Protein AF-W0FT40-F1 (afdb_monomer)

Solvent-accessible surface area (backbone atoms only — not comparable to full-atom values): 3897 Å² total; per-residue (Å²): 117,53,78,42,52,53,88,73,50,89,42,71,67,57,52,53,50,54,14,68,77,38,91,45,55,26,39,30,22,61,82,93,42,82,73,47,78,42,57,41,69,69,50,54,52,49,51,54,53,54,50,50,56,63,69,67,48,79,81,76,78,77,79,125

Foldseek 3Di:
DAEEEPVRDPDPVVVVVVQVVDLEWYFYDPVPHGDDIHHDPVSVVVVVVVVVVVVPPPPPPPDD

Secondary structure (DSSP, 8-state):
-EEEEGGG-SSHHHHHHHHHH-SS-EEEEETTEEEEEE--HHHHHHHHHHHHHHHHS-------

Structure (mmCIF, N/CA/C/O backbone):
data_AF-W0FT40-F1
#
_entry.id   AF-W0FT40-F1
#
loop_
_atom_site.group_PDB
_atom_site.id
_atom_site.type_symbol
_atom_site.label_atom_id
_atom_site.label_alt_id
_atom_site.label_comp_id
_atom_site.label_asym_id
_atom_site.label_entity_id
_atom_site.label_seq_id
_atom_site.pdbx_PDB_ins_code
_atom_site.Cartn_x
_atom_site.Cartn_y
_atom_site.Cartn_z
_atom_site.occupancy
_atom_site.B_iso_or_equiv
_atom_site.auth_seq_id
_atom_site.auth_comp_id
_atom_site.auth_asym_id
_atom_site.auth_atom_id
_atom_site.pdbx_PDB_model_num
ATOM 1 N N . MET A 1 1 ? -5.276 3.722 -7.012 1.00 69.00 1 MET A N 1
ATOM 2 C CA . MET A 1 1 ? -4.364 3.721 -5.854 1.00 69.00 1 MET A CA 1
ATOM 3 C C . MET A 1 1 ? -5.204 4.052 -4.636 1.00 69.00 1 MET A C 1
ATOM 5 O O . MET A 1 1 ? -5.994 4.986 -4.726 1.00 69.00 1 MET A O 1
ATOM 9 N N . GLY A 1 2 ? -5.140 3.260 -3.562 1.00 80.38 2 GLY A N 1
ATOM 10 C CA . GLY A 1 2 ? -5.910 3.540 -2.341 1.00 80.38 2 GLY A CA 1
ATOM 11 C C . GLY A 1 2 ? -5.169 4.550 -1.465 1.00 80.38 2 GLY A C 1
ATOM 12 O O . GLY A 1 2 ? -3.983 4.353 -1.223 1.00 80.38 2 GLY A O 1
ATOM 13 N N . ILE A 1 3 ? -5.840 5.609 -1.009 1.00 84.62 3 ILE A N 1
ATOM 14 C CA . ILE A 1 3 ? -5.260 6.642 -0.136 1.00 84.62 3 ILE A CA 1
ATOM 15 C C . ILE A 1 3 ? -6.024 6.632 1.187 1.00 84.62 3 ILE A C 1
ATOM 17 O O . ILE A 1 3 ? -7.255 6.610 1.178 1.00 84.62 3 ILE A O 1
ATOM 21 N N . PHE A 1 4 ? -5.296 6.619 2.301 1.00 84.81 4 PHE A N 1
ATOM 22 C CA . PHE A 1 4 ? -5.847 6.633 3.655 1.00 84.81 4 PHE A CA 1
ATOM 23 C C . PHE A 1 4 ? -5.181 7.732 4.475 1.00 84.81 4 PHE A C 1
ATOM 25 O O . PHE A 1 4 ? -3.964 7.887 4.417 1.00 84.81 4 PHE A O 1
ATOM 32 N N . GLU A 1 5 ? -5.954 8.436 5.296 1.00 85.56 5 GLU A N 1
ATOM 33 C CA . GLU A 1 5 ? -5.388 9.267 6.355 1.00 85.56 5 GLU A CA 1
ATOM 34 C C . GLU A 1 5 ? -4.918 8.373 7.506 1.00 85.56 5 GLU A C 1
ATOM 36 O O . GLU A 1 5 ? -5.577 7.393 7.868 1.00 85.56 5 GLU A O 1
ATOM 41 N N . VAL A 1 6 ? -3.797 8.718 8.139 1.00 81.19 6 VAL A N 1
ATOM 42 C CA . VAL A 1 6 ? -3.266 7.977 9.294 1.00 81.19 6 VAL A CA 1
ATOM 43 C C . VAL A 1 6 ? -4.284 7.925 10.436 1.00 81.19 6 VAL A C 1
ATOM 45 O O . VAL A 1 6 ? -4.386 6.918 11.137 1.00 81.19 6 VAL A O 1
ATOM 48 N N . ASN A 1 7 ? -5.104 8.972 10.563 1.00 82.44 7 ASN A N 1
ATOM 49 C CA . ASN A 1 7 ? -6.173 9.074 11.553 1.00 82.44 7 ASN A CA 1
ATOM 50 C C . ASN A 1 7 ? -7.326 8.081 11.305 1.00 82.44 7 ASN A C 1
ATOM 52 O O . ASN A 1 7 ? -8.025 7.719 12.252 1.00 82.44 7 ASN A O 1
ATOM 56 N N . ASP A 1 8 ? -7.493 7.591 10.072 1.00 81.38 8 ASP A N 1
ATOM 57 C CA . ASP A 1 8 ? -8.511 6.593 9.715 1.00 81.38 8 ASP A CA 1
ATOM 58 C C . ASP A 1 8 ? -8.043 5.154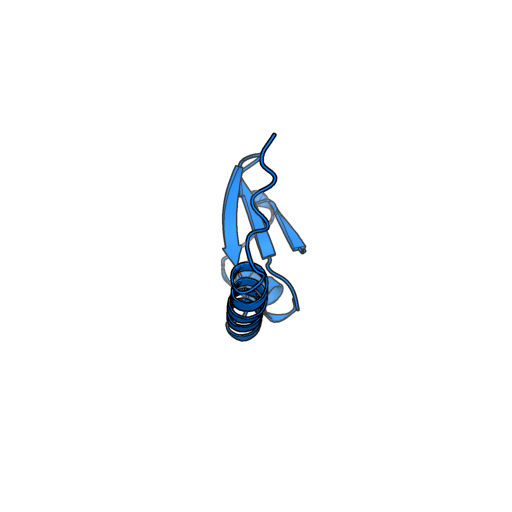 9.999 1.00 81.38 8 ASP A C 1
ATOM 60 O O . ASP A 1 8 ? -8.842 4.210 10.068 1.00 81.38 8 ASP A O 1
ATOM 64 N N . LEU A 1 9 ? -6.737 4.954 10.201 1.00 82.31 9 LEU A N 1
ATOM 65 C CA . LEU A 1 9 ? -6.157 3.653 10.507 1.00 82.31 9 LEU A CA 1
ATOM 66 C C . LEU A 1 9 ? -6.227 3.370 12.007 1.00 82.31 9 LEU A C 1
ATOM 68 O O . LEU A 1 9 ? -5.293 3.595 12.769 1.00 82.31 9 LEU A O 1
ATOM 72 N N . SER A 1 10 ? -7.333 2.753 12.419 1.00 80.38 10 SER A N 1
ATOM 73 C CA . SER A 1 10 ? -7.554 2.335 13.810 1.00 80.38 10 SER A CA 1
ATOM 74 C C . SER A 1 10 ? -6.474 1.401 14.377 1.00 80.38 10 SER A C 1
ATOM 76 O O . SER A 1 10 ? -6.318 1.317 15.594 1.00 80.38 10 SER A O 1
ATOM 78 N N . ASN A 1 11 ? -5.760 0.656 13.522 1.00 86.50 11 ASN A N 1
ATOM 79 C CA . ASN A 1 11 ? -4.589 -0.154 13.866 1.00 86.50 11 ASN A CA 1
ATOM 80 C C . ASN A 1 11 ? -3.885 -0.699 12.603 1.00 86.50 11 ASN A C 1
ATOM 82 O O . ASN A 1 11 ? -4.434 -0.696 11.500 1.00 86.50 11 ASN A O 1
ATOM 86 N N . VAL A 1 12 ? -2.693 -1.278 12.793 1.00 88.25 12 VAL A N 1
ATOM 87 C CA . VAL A 1 12 ? -1.883 -1.899 11.725 1.00 88.25 12 VAL A CA 1
ATOM 88 C C . VAL A 1 12 ? -2.616 -3.022 10.977 1.00 88.25 12 VAL A C 1
ATOM 90 O O . VAL A 1 12 ? -2.381 -3.205 9.785 1.00 88.25 12 VAL A O 1
ATOM 93 N N . ARG A 1 13 ? -3.533 -3.773 11.610 1.00 91.31 13 ARG A N 1
ATOM 94 C CA . ARG A 1 13 ? -4.269 -4.843 10.905 1.00 91.31 13 ARG A CA 1
ATOM 95 C C . ARG A 1 13 ? -5.199 -4.284 9.835 1.00 91.31 13 ARG A C 1
ATOM 97 O O . ARG A 1 13 ? -5.368 -4.938 8.808 1.00 91.31 13 ARG A O 1
ATOM 104 N N . THR A 1 14 ? -5.771 -3.100 10.044 1.00 89.50 14 THR A N 1
ATOM 105 C CA . THR A 1 14 ? -6.605 -2.418 9.044 1.00 89.50 14 THR A CA 1
ATOM 106 C C . THR A 1 14 ? -5.778 -2.076 7.806 1.00 89.50 14 THR A C 1
ATOM 108 O O . THR A 1 14 ? -6.184 -2.408 6.694 1.00 89.50 14 THR A O 1
ATOM 111 N N . LEU A 1 15 ? -4.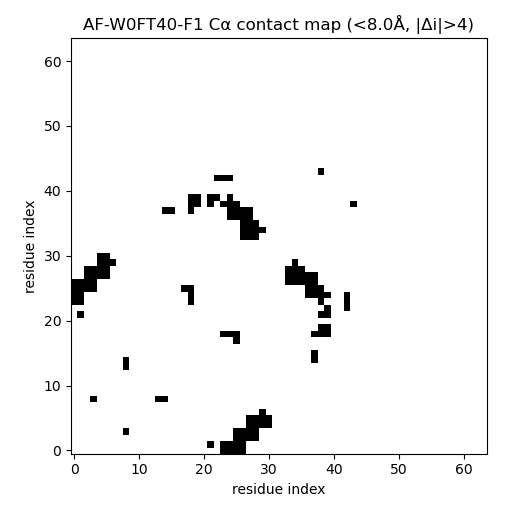570 -1.536 7.999 1.00 89.62 15 LEU A N 1
ATOM 112 C CA . LEU A 1 15 ? -3.632 -1.245 6.911 1.00 89.62 15 LEU A CA 1
ATOM 113 C C . LEU A 1 15 ? -3.221 -2.514 6.153 1.00 89.62 15 LEU A C 1
ATOM 115 O O . LEU A 1 15 ? -3.262 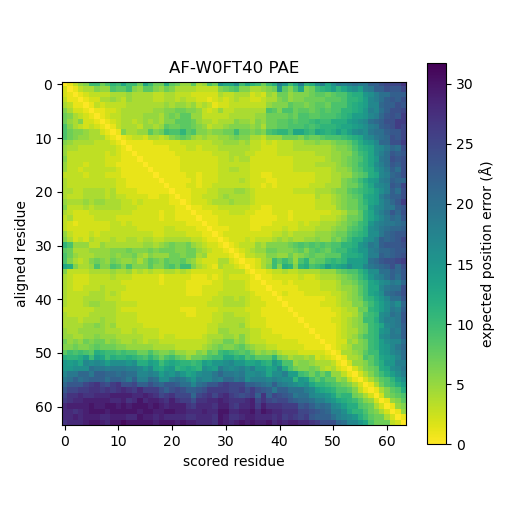-2.548 4.926 1.00 89.62 15 LEU A O 1
ATOM 119 N N . VAL A 1 16 ? -2.870 -3.580 6.879 1.00 91.81 16 VAL A N 1
ATOM 120 C CA . VAL A 1 16 ? -2.513 -4.870 6.266 1.00 91.81 16 VAL A CA 1
ATOM 121 C C . VAL A 1 16 ? -3.683 -5.433 5.459 1.00 91.81 16 VAL A C 1
ATOM 123 O O . VAL A 1 16 ? -3.478 -5.911 4.346 1.00 91.81 16 VAL A O 1
ATOM 126 N N . SER A 1 17 ? -4.907 -5.345 5.981 1.00 92.25 17 SER A N 1
ATOM 127 C CA . SER A 1 17 ? -6.106 -5.829 5.287 1.00 92.25 17 SER A CA 1
ATOM 128 C C . SER A 1 17 ? -6.383 -5.025 4.014 1.00 92.25 17 SER A C 1
ATOM 130 O O . SER A 1 17 ? -6.641 -5.615 2.967 1.00 92.25 17 SER A O 1
ATOM 132 N N . ALA A 1 18 ? -6.261 -3.694 4.072 1.00 90.94 18 ALA A N 1
ATOM 133 C CA . ALA A 1 18 ? -6.402 -2.820 2.909 1.00 90.94 18 ALA A CA 1
ATOM 134 C C . ALA A 1 18 ? -5.344 -3.125 1.835 1.00 90.94 18 ALA A C 1
ATOM 136 O O . ALA A 1 18 ? -5.678 -3.284 0.662 1.00 90.94 18 ALA A O 1
ATOM 137 N N . ALA A 1 19 ? -4.081 -3.293 2.236 1.00 93.19 19 ALA A N 1
ATOM 138 C CA . ALA A 1 19 ? -3.000 -3.655 1.325 1.00 93.19 19 ALA A CA 1
ATOM 139 C C . ALA A 1 19 ? -3.201 -5.047 0.701 1.00 93.19 19 ALA A C 1
ATOM 141 O O . ALA A 1 19 ? -2.906 -5.241 -0.476 1.00 93.19 19 ALA A O 1
ATOM 142 N N . GLN A 1 20 ? -3.725 -6.018 1.459 1.00 93.94 20 GLN A N 1
ATOM 143 C CA . GLN A 1 20 ? -4.014 -7.360 0.946 1.00 93.94 20 GLN A CA 1
ATOM 144 C C . GLN A 1 20 ? -5.184 -7.395 -0.042 1.00 93.94 20 GLN A C 1
ATOM 146 O O . GLN A 1 20 ? -5.150 -8.188 -0.982 1.00 93.94 20 GLN A O 1
ATOM 151 N N . ALA A 1 21 ? -6.191 -6.544 0.157 1.00 92.19 21 ALA A N 1
ATOM 152 C CA . ALA A 1 21 ? -7.354 -6.437 -0.721 1.00 92.19 21 ALA A CA 1
ATOM 153 C C . ALA A 1 21 ? -7.088 -5.617 -1.999 1.00 92.19 21 ALA A C 1
ATOM 155 O O . ALA A 1 21 ? -7.919 -5.619 -2.903 1.00 92.19 21 ALA A O 1
ATOM 156 N N . SER A 1 22 ? -5.951 -4.918 -2.078 1.00 92.62 22 SER A N 1
ATOM 157 C CA . SER A 1 22 ? -5.620 -4.011 -3.178 1.00 92.62 22 SER A CA 1
ATOM 158 C C . SER A 1 22 ? -4.652 -4.632 -4.197 1.00 92.62 22 SER A C 1
ATOM 160 O O . SER A 1 22 ? -3.627 -5.230 -3.847 1.00 92.62 22 SER A O 1
ATOM 162 N N . ASP A 1 23 ? -4.942 -4.440 -5.488 1.00 93.69 23 ASP A N 1
ATOM 163 C CA . ASP A 1 23 ? -4.044 -4.723 -6.626 1.00 93.69 23 ASP A CA 1
ATOM 164 C C . ASP A 1 23 ? -3.076 -3.573 -6.947 1.00 93.69 23 ASP A C 1
ATOM 166 O O . ASP A 1 23 ? -2.257 -3.665 -7.866 1.00 93.69 23 AS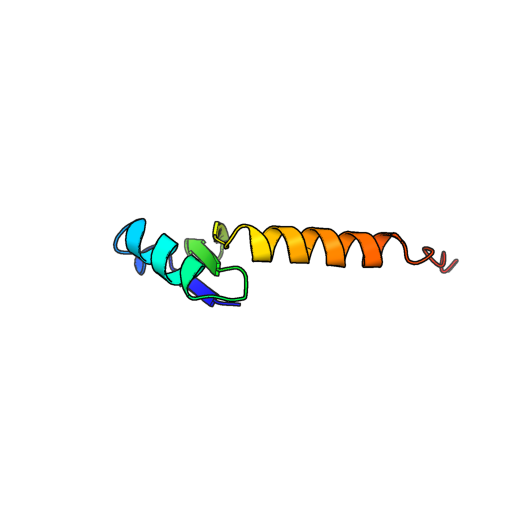P A O 1
ATOM 170 N N . GLU A 1 24 ? -3.130 -2.508 -6.154 1.00 93.19 24 GLU A N 1
ATOM 171 C CA . GLU A 1 24 ? -2.273 -1.333 -6.254 1.00 93.19 24 GLU A CA 1
ATOM 172 C C . GLU A 1 24 ? -1.683 -0.954 -4.889 1.00 93.19 24 GLU A C 1
ATOM 174 O O . GLU A 1 24 ? -2.211 -1.380 -3.854 1.00 93.19 24 GLU A O 1
ATOM 179 N N . PRO A 1 25 ? -0.607 -0.145 -4.857 1.00 93.56 25 PRO A N 1
ATOM 180 C CA . PRO A 1 25 ? -0.103 0.414 -3.614 1.00 93.56 25 PRO A CA 1
ATOM 181 C C . PRO A 1 25 ? -1.186 1.164 -2.842 1.00 93.56 25 PRO A C 1
ATOM 183 O O . PRO A 1 25 ? -2.054 1.830 -3.417 1.00 93.56 25 PRO A O 1
ATOM 186 N N . VAL A 1 26 ? -1.109 1.040 -1.525 1.00 94.25 26 VAL A N 1
ATOM 187 C CA . VAL A 1 26 ? -1.896 1.816 -0.580 1.00 94.25 26 VAL A CA 1
ATOM 188 C C . VAL A 1 26 ? -0.975 2.849 0.045 1.00 94.25 26 VAL A C 1
ATOM 190 O O . VAL A 1 26 ? 0.058 2.488 0.606 1.00 94.25 26 VAL A O 1
ATOM 193 N N . VAL A 1 27 ? -1.345 4.119 -0.064 1.00 92.62 27 VAL A N 1
ATOM 194 C CA . VAL A 1 27 ? -0.598 5.240 0.507 1.00 92.62 27 VAL A CA 1
ATOM 195 C C . VAL A 1 27 ? -1.310 5.706 1.766 1.00 92.62 27 VAL A C 1
ATOM 197 O O . V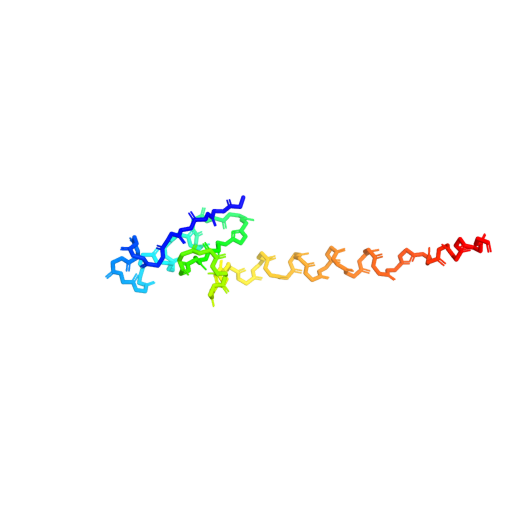AL A 1 27 ? -2.534 5.849 1.779 1.00 92.62 27 VAL A O 1
ATOM 200 N N . VAL A 1 28 ? -0.538 5.909 2.825 1.00 91.44 28 VAL A N 1
ATOM 201 C CA . VAL A 1 28 ? -0.998 6.519 4.066 1.00 91.44 28 VAL A CA 1
ATOM 202 C C . VAL A 1 28 ? -0.417 7.921 4.139 1.00 91.44 28 VAL A C 1
ATOM 204 O O . VAL A 1 28 ? 0.791 8.100 3.959 1.00 91.44 28 VAL A O 1
ATOM 207 N N . LEU A 1 29 ? -1.286 8.888 4.398 1.00 92.31 29 LEU A N 1
ATOM 208 C CA . LEU A 1 29 ? -0.937 10.288 4.589 1.00 92.31 29 LEU A CA 1
ATOM 209 C C . LEU A 1 29 ? -1.002 10.651 6.074 1.00 92.31 29 LEU A C 1
ATOM 211 O O . LEU A 1 29 ? -1.837 10.122 6.805 1.00 92.31 29 LEU A O 1
ATOM 215 N N . ASP A 1 30 ? -0.128 11.543 6.522 1.00 87.56 30 ASP A N 1
ATOM 216 C CA . ASP A 1 30 ? -0.290 12.288 7.773 1.00 87.56 30 ASP A CA 1
ATOM 217 C C . ASP A 1 30 ? -0.550 13.757 7.416 1.00 87.56 30 ASP A C 1
ATOM 219 O O . ASP A 1 30 ? 0.375 14.552 7.248 1.00 87.56 30 ASP A O 1
ATOM 223 N N . GLY A 1 31 ? -1.820 14.098 7.178 1.00 86.75 31 GLY A N 1
ATOM 224 C CA . GLY A 1 31 ? -2.180 15.383 6.584 1.00 86.75 31 GLY A CA 1
ATOM 225 C C . GLY A 1 31 ? -1.818 15.428 5.098 1.00 86.75 31 GLY A C 1
ATOM 226 O O . GLY A 1 31 ? -2.311 14.625 4.315 1.00 86.75 31 GLY A O 1
ATOM 227 N N . GLU A 1 32 ? -0.973 16.376 4.686 1.00 86.12 32 GLU A N 1
ATOM 228 C CA . GLU A 1 32 ? -0.530 16.483 3.282 1.00 86.12 32 GLU A CA 1
ATOM 229 C C . GLU A 1 32 ? 0.710 15.625 2.975 1.00 86.12 32 GLU A C 1
ATOM 231 O O . GLU A 1 32 ? 1.076 15.464 1.810 1.00 86.12 32 GLU A O 1
ATOM 236 N N . ASP A 1 33 ? 1.348 15.059 4.003 1.00 87.00 33 ASP A N 1
ATOM 237 C CA . ASP A 1 33 ? 2.614 14.347 3.866 1.00 87.00 33 ASP A CA 1
ATOM 238 C C . ASP A 1 33 ? 2.404 12.839 3.660 1.00 87.00 33 ASP A C 1
ATOM 240 O O . ASP A 1 33 ? 1.763 12.161 4.467 1.00 87.00 33 ASP A O 1
ATOM 244 N N . GLU A 1 34 ? 3.004 12.276 2.604 1.00 84.81 34 GLU A N 1
ATOM 245 C CA . GLU A 1 34 ? 3.086 10.822 2.422 1.00 84.81 34 GLU A CA 1
ATOM 246 C C . GLU A 1 34 ? 3.998 10.209 3.489 1.00 84.81 34 GLU A C 1
ATOM 248 O O . GLU A 1 34 ? 5.215 10.408 3.482 1.00 84.81 34 GLU A O 1
ATOM 253 N N . CYS A 1 35 ? 3.420 9.429 4.405 1.00 85.25 35 CYS A N 1
ATOM 254 C CA . CYS A 1 35 ? 4.162 8.873 5.532 1.00 85.25 35 CYS A CA 1
ATOM 255 C C . CYS A 1 35 ? 4.556 7.407 5.312 1.00 85.25 35 CYS A C 1
ATOM 257 O O . CYS A 1 35 ? 5.653 6.991 5.696 1.00 85.25 35 CYS A O 1
ATOM 259 N N . LEU A 1 36 ? 3.682 6.607 4.690 1.00 90.44 36 LEU A N 1
ATOM 260 C CA . LEU A 1 36 ? 3.884 5.170 4.498 1.00 90.44 36 LEU A CA 1
ATOM 261 C C . LEU A 1 36 ? 3.241 4.681 3.201 1.00 90.44 36 LEU A C 1
ATOM 263 O O . LEU A 1 36 ? 2.151 5.101 2.825 1.00 90.44 36 LEU A O 1
ATOM 267 N N . VAL A 1 37 ? 3.875 3.691 2.573 1.00 92.38 37 VAL A N 1
ATOM 268 C CA . VAL A 1 37 ? 3.288 2.939 1.460 1.00 92.38 37 VAL A CA 1
ATOM 269 C C . VAL A 1 37 ? 3.248 1.461 1.831 1.00 92.38 37 VAL A C 1
ATOM 271 O O . VAL A 1 37 ? 4.268 0.869 2.186 1.00 92.38 37 VAL A O 1
ATOM 274 N N . ALA A 1 38 ? 2.068 0.855 1.739 1.00 93.50 38 ALA A N 1
ATOM 275 C CA . ALA A 1 38 ? 1.841 -0.561 1.990 1.00 93.50 38 ALA A CA 1
ATOM 276 C C . ALA A 1 38 ? 1.337 -1.252 0.720 1.00 93.50 38 ALA A C 1
ATOM 278 O O . ALA A 1 38 ? 0.441 -0.766 0.033 1.00 93.50 38 ALA A O 1
ATOM 279 N N . MET A 1 39 ? 1.898 -2.413 0.395 1.00 96.06 39 MET A N 1
ATOM 280 C CA . MET A 1 39 ? 1.483 -3.195 -0.768 1.00 96.06 39 MET A CA 1
ATOM 281 C C . MET A 1 39 ? 1.811 -4.674 -0.581 1.00 96.06 39 MET A C 1
ATOM 283 O O . MET A 1 39 ? 2.657 -5.040 0.238 1.00 96.06 39 MET A O 1
ATOM 287 N N . ARG A 1 40 ? 1.158 -5.539 -1.362 1.00 96.19 40 ARG A N 1
ATOM 288 C CA . ARG A 1 40 ? 1.541 -6.955 -1.441 1.00 96.19 40 ARG A CA 1
ATOM 289 C C . ARG A 1 40 ? 2.890 -7.105 -2.156 1.00 96.19 40 ARG A C 1
ATOM 291 O O . ARG A 1 40 ? 3.139 -6.359 -3.104 1.00 96.19 40 ARG A O 1
ATOM 298 N N . PRO A 1 41 ? 3.707 -8.116 -1.804 1.00 95.00 41 PRO A N 1
ATOM 299 C CA . PRO A 1 41 ? 4.977 -8.379 -2.485 1.00 95.00 41 PRO A CA 1
ATOM 300 C C . PRO A 1 41 ? 4.854 -8.469 -4.013 1.00 95.00 41 PRO A C 1
ATOM 302 O O . PRO A 1 41 ? 5.621 -7.835 -4.723 1.00 95.00 41 PRO A O 1
ATOM 305 N N . ALA A 1 42 ? 3.817 -9.138 -4.526 1.00 95.50 42 ALA A N 1
ATOM 306 C CA . ALA A 1 42 ? 3.587 -9.255 -5.969 1.00 95.50 42 ALA A CA 1
ATOM 307 C C . ALA A 1 42 ? 3.346 -7.901 -6.671 1.00 95.50 42 ALA A C 1
ATOM 309 O O . ALA A 1 42 ? 3.737 -7.715 -7.821 1.00 95.50 42 ALA A O 1
ATOM 310 N N . VAL A 1 43 ? 2.717 -6.937 -5.985 1.00 95.12 43 VAL A N 1
ATOM 311 C CA . VAL A 1 43 ? 2.514 -5.579 -6.523 1.00 95.12 43 VAL A CA 1
ATOM 312 C C . VAL A 1 43 ? 3.854 -4.852 -6.609 1.00 95.12 43 VAL A C 1
ATOM 314 O O . VAL A 1 43 ? 4.132 -4.211 -7.620 1.00 95.12 43 VAL A O 1
ATOM 317 N N . PHE A 1 44 ? 4.701 -4.999 -5.587 1.00 93.94 44 PHE A N 1
ATOM 318 C CA . PHE A 1 44 ? 6.050 -4.440 -5.584 1.00 93.94 44 PHE A CA 1
ATOM 319 C C . PHE A 1 44 ? 6.920 -5.035 -6.700 1.00 93.94 44 PHE A C 1
ATOM 321 O O . PHE A 1 44 ? 7.544 -4.294 -7.455 1.00 93.94 44 PHE A O 1
ATOM 328 N N . GLU A 1 45 ? 6.909 -6.359 -6.860 1.00 94.44 45 GLU A N 1
ATOM 329 C CA . GLU A 1 45 ? 7.638 -7.060 -7.924 1.00 94.44 45 GLU A CA 1
ATOM 330 C C . GLU A 1 45 ? 7.204 -6.598 -9.320 1.00 94.44 45 GLU A C 1
ATOM 332 O O . GLU A 1 45 ? 8.058 -6.322 -10.164 1.00 94.44 45 GLU A O 1
ATOM 337 N N . ARG A 1 46 ? 5.892 -6.441 -9.553 1.00 93.62 46 ARG A N 1
ATOM 338 C CA . ARG A 1 46 ? 5.366 -5.895 -10.813 1.00 93.62 46 ARG A CA 1
ATOM 3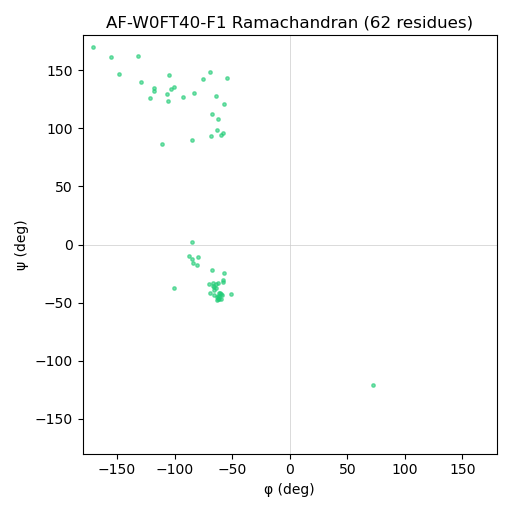39 C C . ARG A 1 46 ? 5.887 -4.480 -11.069 1.00 93.62 46 ARG A C 1
ATOM 341 O O . ARG A 1 46 ? 6.371 -4.213 -12.160 1.00 93.62 46 ARG A O 1
ATOM 348 N N . ILE A 1 47 ? 5.840 -3.596 -10.068 1.00 91.81 47 ILE A N 1
ATOM 349 C CA . ILE A 1 47 ? 6.341 -2.216 -10.198 1.00 91.81 47 ILE A CA 1
ATOM 350 C C . ILE A 1 47 ? 7.832 -2.203 -10.552 1.00 91.81 47 ILE A C 1
ATOM 352 O O . ILE A 1 47 ? 8.248 -1.437 -11.421 1.00 91.81 47 ILE A O 1
ATOM 356 N N . LEU A 1 48 ? 8.640 -3.054 -9.912 1.00 90.44 48 LEU A N 1
ATOM 357 C CA . LEU A 1 48 ? 10.062 -3.173 -10.234 1.00 90.44 48 LEU A CA 1
ATOM 358 C C . LEU A 1 48 ? 10.280 -3.640 -11.676 1.00 90.44 48 LEU A C 1
ATOM 360 O O . LEU A 1 48 ? 11.110 -3.072 -12.386 1.00 90.44 48 LEU A O 1
ATOM 364 N N . PHE A 1 49 ? 9.525 -4.646 -12.115 1.00 89.88 49 PHE A N 1
ATOM 365 C CA . PHE A 1 49 ? 9.606 -5.179 -13.470 1.00 89.88 49 PHE A CA 1
ATOM 366 C C . PHE A 1 49 ? 9.202 -4.136 -14.525 1.00 89.88 49 PHE A C 1
ATOM 368 O O . PHE A 1 49 ? 9.947 -3.886 -15.475 1.00 89.88 49 PHE A O 1
ATOM 375 N N . ASP A 1 50 ? 8.077 -3.451 -14.318 1.00 86.88 50 ASP A N 1
ATOM 376 C CA . ASP A 1 50 ? 7.599 -2.381 -15.198 1.00 86.88 50 ASP A CA 1
ATOM 377 C C . ASP A 1 50 ? 8.603 -1.214 -15.249 1.00 86.88 50 ASP A C 1
ATOM 379 O O . ASP A 1 50 ? 8.928 -0.689 -16.318 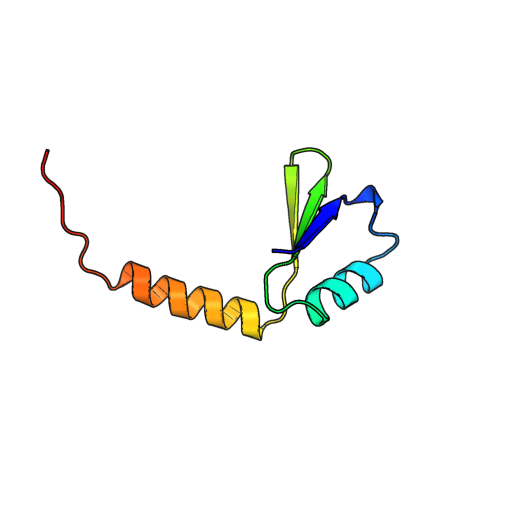1.00 86.88 50 ASP A O 1
ATOM 383 N N . GLY A 1 51 ? 9.175 -0.846 -14.098 1.00 81.69 51 GLY A N 1
ATOM 384 C CA . GLY A 1 51 ? 10.214 0.178 -13.993 1.00 81.69 51 GLY A CA 1
ATOM 385 C C . GLY A 1 51 ? 11.514 -0.190 -14.716 1.00 81.69 51 GLY A C 1
ATOM 386 O O . GLY A 1 51 ? 12.179 0.680 -15.286 1.00 81.69 51 GLY A O 1
ATOM 387 N N . MET A 1 52 ? 11.883 -1.472 -14.748 1.00 78.25 52 MET A N 1
ATOM 388 C CA . MET A 1 52 ? 13.025 -1.942 -15.536 1.00 78.25 52 MET A CA 1
ATOM 389 C C . MET A 1 52 ? 12.791 -1.772 -17.039 1.00 78.25 52 MET A C 1
ATOM 391 O O . MET A 1 5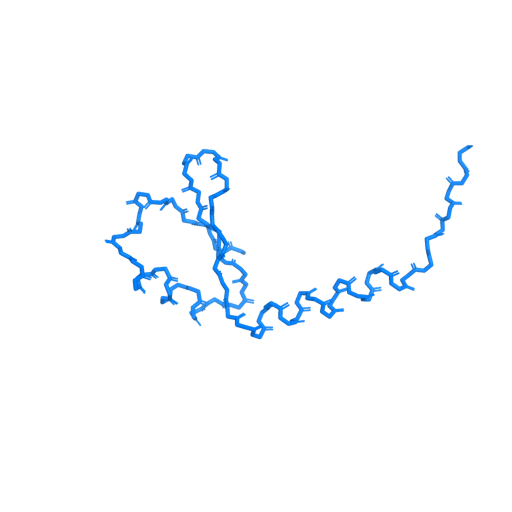2 ? 13.705 -1.356 -17.751 1.00 78.25 52 MET A O 1
ATOM 395 N N . HIS A 1 53 ? 11.575 -2.028 -17.526 1.00 66.06 53 HIS A N 1
ATOM 396 C CA . HIS A 1 53 ? 11.232 -1.817 -18.933 1.00 66.06 53 HIS A CA 1
ATOM 397 C C . HIS A 1 53 ? 11.261 -0.341 -19.338 1.00 66.06 53 HIS A C 1
ATOM 399 O O . HIS A 1 53 ? 11.729 -0.019 -20.430 1.00 66.06 53 HIS A O 1
ATOM 405 N N . LEU A 1 54 ? 10.849 0.560 -18.444 1.00 60.75 54 LEU A N 1
ATOM 406 C CA . LEU A 1 54 ? 10.935 2.006 -18.669 1.00 60.75 54 LEU A CA 1
ATOM 407 C C . LEU A 1 54 ? 12.388 2.507 -18.732 1.00 60.75 54 LEU A C 1
ATOM 409 O O . LEU A 1 54 ? 12.699 3.384 -19.533 1.00 60.75 54 LEU A O 1
ATOM 413 N N . ASN A 1 55 ? 13.294 1.928 -17.939 1.00 57.62 55 ASN A N 1
ATOM 414 C CA . ASN A 1 55 ? 14.719 2.283 -17.953 1.00 57.62 55 ASN A CA 1
ATOM 415 C C . ASN A 1 55 ? 15.518 1.623 -19.092 1.00 57.62 55 ASN A C 1
ATOM 417 O O . ASN A 1 55 ? 16.620 2.074 -19.401 1.00 57.62 55 ASN A O 1
ATOM 421 N N . ALA A 1 56 ? 14.981 0.567 -19.708 1.00 57.06 56 ALA A N 1
ATOM 422 C CA . ALA A 1 56 ? 15.575 -0.097 -20.867 1.00 57.06 56 ALA A CA 1
ATOM 423 C C . ALA A 1 56 ? 15.214 0.578 -22.204 1.00 57.06 56 ALA A C 1
ATOM 425 O O . ALA A 1 56 ? 15.834 0.278 -23.227 1.00 57.06 56 ALA A O 1
ATOM 426 N N . ALA A 1 57 ? 14.240 1.496 -22.215 1.00 56.53 57 ALA A N 1
ATOM 427 C CA . ALA A 1 57 ? 14.000 2.348 -23.370 1.00 56.53 57 ALA A CA 1
ATOM 428 C C . ALA A 1 57 ? 15.235 3.244 -23.591 1.00 56.53 57 ALA A C 1
ATOM 430 O O . ALA A 1 57 ? 15.691 3.894 -22.643 1.00 56.53 57 ALA A O 1
ATOM 431 N N . PRO A 1 58 ? 15.815 3.290 -24.806 1.00 54.03 58 PRO A N 1
ATOM 432 C CA . PRO A 1 58 ? 16.951 4.156 -25.075 1.00 54.03 58 PRO A CA 1
ATOM 433 C C . PRO A 1 58 ? 16.539 5.587 -24.741 1.00 54.03 58 PRO A C 1
ATOM 435 O O . PRO A 1 58 ? 15.567 6.103 -25.290 1.00 54.03 58 PRO A O 1
ATOM 438 N N . ARG A 1 59 ? 17.267 6.216 -23.811 1.00 59.66 59 ARG A N 1
ATOM 439 C CA . ARG A 1 59 ? 17.148 7.648 -23.538 1.00 59.66 59 ARG A CA 1
ATOM 440 C C . ARG A 1 59 ? 17.480 8.368 -24.837 1.00 59.66 59 ARG A C 1
ATOM 442 O O . ARG A 1 59 ? 18.653 8.576 -25.135 1.00 59.66 59 ARG A O 1
ATOM 449 N N . THR A 1 60 ? 16.472 8.709 -25.633 1.00 54.78 60 THR A N 1
ATOM 450 C CA . THR A 1 60 ? 16.642 9.628 -26.750 1.00 54.78 60 THR A CA 1
ATOM 451 C C . THR A 1 60 ? 17.041 10.949 -26.117 1.00 54.78 60 THR A C 1
ATOM 453 O O . THR A 1 60 ? 16.215 11.660 -25.548 1.00 54.78 60 THR A O 1
ATOM 456 N N . THR A 1 61 ? 18.339 11.235 -26.117 1.00 50.62 61 THR A N 1
ATOM 457 C CA . THR A 1 61 ? 18.887 12.544 -25.798 1.00 50.62 61 THR A CA 1
ATOM 458 C C . THR A 1 61 ? 18.261 13.528 -26.778 1.00 50.62 61 THR A C 1
ATOM 460 O O . THR A 1 61 ? 18.706 13.663 -27.916 1.00 50.62 61 THR A O 1
ATOM 463 N N . MET A 1 62 ? 17.184 14.191 -26.357 1.00 45.47 62 MET A N 1
ATOM 464 C CA . MET A 1 62 ? 16.743 15.418 -27.000 1.00 45.47 62 MET A CA 1
ATOM 465 C C . MET A 1 62 ? 17.810 16.463 -26.692 1.00 45.47 62 MET A C 1
ATOM 467 O O . MET A 1 62 ? 17.819 17.075 -25.627 1.00 45.47 62 MET A O 1
ATOM 471 N N . HIS A 1 63 ? 18.759 16.593 -27.615 1.00 44.88 63 HIS A N 1
ATOM 472 C CA . HIS A 1 63 ? 19.570 17.791 -27.729 1.00 44.88 63 HIS A CA 1
ATOM 473 C C . HIS A 1 63 ? 18.614 18.942 -28.065 1.00 44.88 63 HIS A C 1
ATOM 475 O O . HIS A 1 63 ? 18.031 18.961 -29.150 1.00 44.88 63 HIS A O 1
ATOM 481 N N . LEU A 1 64 ? 18.398 19.821 -27.084 1.00 44.91 64 LEU A N 1
ATOM 482 C CA . LEU A 1 64 ? 17.899 21.179 -27.301 1.00 44.91 64 LEU A CA 1
ATOM 483 C C . LEU A 1 64 ? 19.023 22.040 -27.881 1.00 44.91 64 LEU A C 1
ATOM 485 O O . LEU A 1 64 ? 20.184 21.842 -27.447 1.00 44.91 64 LEU A O 1
#

pLDDT: mean 82.5, std 14.67, range [44.88, 96.19]

Organism: NCBI:txid1393659

Radius of gyration: 15.99 Å; Cα contacts (8 Å, |Δi|>4): 69; chains: 1; bounding box: 28×30×42 Å

Nearest PDB structures (foldseek):
  3g5o-assembly1_D  TM=6.795E-01  e=2.011E-02  Mycobacterium tuberculosis H37Rv
  2odk-assembly2_D  TM=6.248E-01  e=1.023E-01  Nitrosomonas europaea
  4zm2-assembly1_B  TM=6.106E-01  e=1.254E-01  Punavirus P1
  2a6q-assembly3_D  TM=7.241E-01  e=3.708E-01  Escherichia coli
  3k33-assembly1_D-2  TM=7.404E-01  e=1.887E+00  Punavirus P1

Mean predi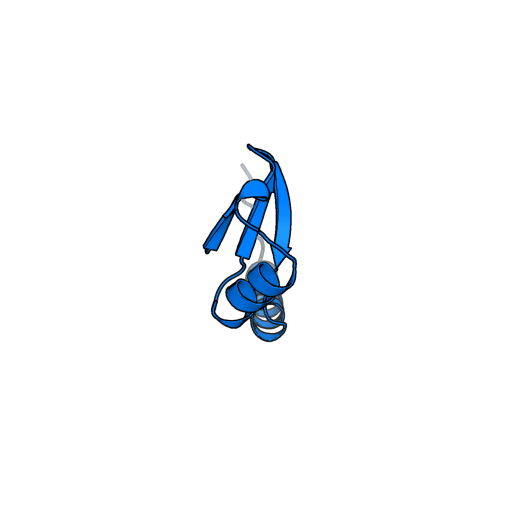cted aligned error: 8.37 Å

Sequence (64 aa):
MGIFEVNDLSNVRTLVSAAQASDEPVVVLDGEDECLVAMRPAVFERILFDGMHLNAAPRTTMHL